Protein AF-A0A067BTS1-F1 (afdb_monomer_lite)

Foldseek 3Di:
DDDPPDPPPPPPPPPPLPPPVDDPVVSVVVVVVVVVVVVVVVVVVVVVVVVVVVVVVVVVVVVVCCCVPPDDVVVVVVVVVVVVVVVVVVVVVVVVVVLVVVLVVVVVVLVVCVVPDDPPDPVNVVVVVVNVVSVVVVVVVVPDDDDDPPDVVVVVVVVVVPD

Organism: Saprolegnia parasitica (strain CBS 223.65) (NCBI:txid695850)

Structure (mmCIF, N/CA/C/O backbone):
data_AF-A0A067BTS1-F1
#
_entry.id   AF-A0A067BTS1-F1
#
loop_
_atom_site.group_PDB
_atom_site.id
_atom_site.type_symbol
_atom_site.label_atom_id
_atom_site.label_alt_id
_atom_site.label_comp_id
_atom_site.label_asym_id
_atom_site.label_entity_id
_atom_site.label_seq_id
_atom_site.pdbx_PDB_ins_code
_atom_site.Cartn_x
_atom_site.Cartn_y
_atom_site.Cartn_z
_atom_site.occupancy
_atom_site.B_iso_or_equiv
_atom_site.auth_seq_id
_atom_site.auth_comp_id
_atom_site.auth_asym_id
_atom_site.auth_atom_id
_atom_site.pdbx_PDB_model_num
ATOM 1 N N . MET A 1 1 ? 3.591 23.805 -17.511 1.00 41.19 1 MET A N 1
ATOM 2 C CA . MET A 1 1 ? 4.467 24.420 -18.532 1.00 41.19 1 MET A CA 1
ATOM 3 C C . MET A 1 1 ? 4.617 23.425 -19.673 1.00 41.19 1 MET A C 1
ATOM 5 O O . MET A 1 1 ? 5.381 22.481 -19.559 1.00 41.19 1 MET A O 1
ATOM 9 N N . LEU A 1 2 ? 3.774 23.571 -20.696 1.00 41.50 2 LEU A N 1
ATOM 10 C CA . LEU A 1 2 ? 3.685 22.704 -21.872 1.00 41.50 2 LEU A CA 1
ATOM 11 C C . LEU A 1 2 ? 4.422 23.396 -23.021 1.00 41.50 2 LEU A C 1
ATOM 13 O O . LEU A 1 2 ? 3.875 24.325 -23.608 1.00 41.50 2 LEU A O 1
ATOM 17 N N . SER A 1 3 ? 5.632 22.951 -23.348 1.00 38.12 3 SER A N 1
ATOM 18 C CA . SER A 1 3 ? 6.285 23.327 -24.606 1.00 38.12 3 SER A CA 1
ATOM 19 C C . SER A 1 3 ? 6.076 22.200 -25.608 1.00 38.12 3 SER A C 1
ATOM 21 O O . SER A 1 3 ? 6.914 21.324 -25.790 1.00 38.12 3 SER A O 1
ATOM 23 N N . SER A 1 4 ? 4.886 22.205 -26.209 1.00 47.97 4 SER A N 1
ATOM 24 C CA . SER A 1 4 ? 4.591 21.471 -27.437 1.00 47.97 4 SER A CA 1
ATOM 25 C C . SER A 1 4 ? 5.155 22.287 -28.596 1.00 47.97 4 SER A C 1
ATOM 27 O O . SER A 1 4 ? 4.477 23.145 -29.165 1.00 47.97 4 SER A O 1
ATOM 29 N N . GLU A 1 5 ? 6.438 22.087 -28.890 1.00 45.47 5 GLU A N 1
ATOM 30 C CA . GLU A 1 5 ? 7.073 22.695 -30.053 1.00 45.47 5 GLU A CA 1
ATOM 31 C C . GLU A 1 5 ? 6.938 21.745 -31.242 1.00 45.47 5 GLU A C 1
ATOM 33 O O . GLU A 1 5 ? 7.530 20.670 -31.318 1.00 45.47 5 GLU A O 1
ATOM 38 N N . ARG A 1 6 ? 6.043 22.151 -32.144 1.00 44.69 6 ARG A N 1
ATOM 39 C CA . ARG A 1 6 ? 5.692 21.495 -33.398 1.00 44.69 6 ARG A CA 1
ATOM 40 C C . ARG A 1 6 ? 6.947 21.117 -34.184 1.00 44.69 6 ARG A C 1
ATOM 42 O O . ARG A 1 6 ? 7.632 21.987 -34.721 1.00 44.69 6 ARG A O 1
ATOM 49 N N . ALA A 1 7 ? 7.169 19.816 -34.352 1.00 43.28 7 ALA A N 1
ATOM 50 C CA . ALA A 1 7 ? 8.002 19.301 -35.427 1.00 43.28 7 ALA A CA 1
ATOM 51 C C . ALA A 1 7 ? 7.358 19.720 -36.756 1.00 43.28 7 ALA A C 1
ATOM 53 O O . ALA A 1 7 ? 6.359 19.156 -37.199 1.00 43.28 7 ALA A O 1
ATOM 54 N N . SER A 1 8 ? 7.889 20.793 -37.337 1.00 42.75 8 SER A N 1
ATOM 55 C CA . SER A 1 8 ? 7.472 21.293 -38.638 1.00 42.75 8 SER A CA 1
ATOM 56 C C . SER A 1 8 ? 7.794 20.235 -39.683 1.00 42.75 8 SER A C 1
ATOM 58 O O . SER A 1 8 ? 8.959 19.914 -39.931 1.00 42.75 8 SER A O 1
ATOM 60 N N . ASP A 1 9 ? 6.723 19.691 -40.251 1.00 48.62 9 ASP A N 1
ATOM 61 C CA . ASP A 1 9 ? 6.691 18.668 -41.282 1.00 48.62 9 ASP A CA 1
ATOM 62 C C . ASP A 1 9 ? 7.438 19.167 -42.528 1.00 48.62 9 ASP A C 1
ATOM 64 O O . ASP A 1 9 ? 6.908 19.827 -43.424 1.00 48.62 9 ASP A O 1
ATOM 68 N N . SER A 1 10 ? 8.747 18.927 -42.532 1.00 43.47 10 SER A N 1
ATOM 69 C CA . SER A 1 10 ? 9.629 19.270 -43.633 1.00 43.47 10 SER A CA 1
ATOM 70 C C . SER A 1 10 ? 9.478 18.185 -44.686 1.00 43.47 10 SER A C 1
ATOM 72 O O . SER A 1 10 ? 10.242 17.219 -44.717 1.00 43.47 10 SER A O 1
ATOM 74 N N . HIS A 1 11 ? 8.482 18.350 -45.558 1.00 43.75 11 HIS A N 1
ATOM 75 C CA . HIS A 1 11 ? 8.359 17.622 -46.820 1.00 43.75 11 HIS A CA 1
ATOM 76 C C . HIS A 1 11 ? 9.603 17.897 -47.680 1.00 43.75 11 HIS A C 1
ATOM 78 O O . HIS A 1 11 ? 9.652 18.772 -48.547 1.00 43.75 11 HIS A O 1
ATOM 84 N N . SER A 1 12 ? 10.665 17.153 -47.379 1.00 48.62 12 SER A N 1
ATOM 85 C CA . SER A 1 12 ? 11.937 17.195 -48.072 1.00 48.62 12 SER A CA 1
ATOM 86 C C . SER A 1 12 ? 11.698 16.684 -49.484 1.00 48.62 12 SER A C 1
ATOM 88 O O . SER A 1 12 ? 11.496 15.487 -49.704 1.00 48.62 12 SER A O 1
ATOM 90 N N . LYS A 1 13 ? 11.690 17.607 -50.452 1.00 52.50 13 LYS A N 1
ATOM 91 C CA . LYS A 1 13 ? 11.806 17.292 -51.877 1.00 52.50 13 LYS A CA 1
ATOM 92 C C . LYS A 1 13 ? 13.068 16.444 -52.038 1.00 52.50 13 LYS A C 1
ATOM 94 O O . LYS A 1 13 ? 14.167 16.990 -52.124 1.00 52.50 13 LYS A O 1
ATOM 99 N N . ARG A 1 14 ? 12.925 15.114 -52.034 1.00 53.16 14 ARG A N 1
ATOM 100 C CA . ARG A 1 14 ? 14.019 14.169 -52.278 1.00 53.16 14 ARG A CA 1
ATOM 101 C C . ARG A 1 14 ? 14.552 14.454 -53.680 1.00 53.16 14 ARG A C 1
ATOM 103 O O . ARG A 1 14 ? 13.996 13.977 -54.665 1.00 53.16 14 ARG A O 1
ATOM 110 N N . LYS A 1 15 ? 15.588 15.292 -53.775 1.00 58.44 15 LYS A N 1
ATOM 111 C CA . LYS A 1 15 ? 16.31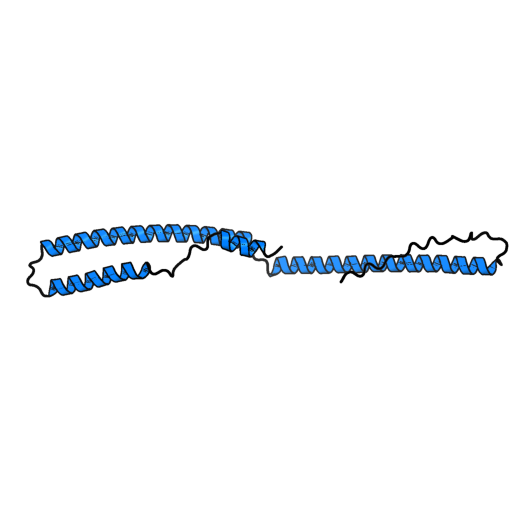6 15.543 -55.021 1.00 58.44 15 LYS A CA 1
ATOM 112 C C . LYS A 1 15 ? 16.793 14.188 -55.529 1.00 58.44 15 LYS A C 1
ATOM 114 O O . LYS A 1 15 ? 17.557 13.511 -54.847 1.00 58.44 15 LYS A O 1
ATOM 119 N N . SER A 1 16 ? 16.263 13.781 -56.680 1.00 62.56 16 SER A N 1
ATOM 120 C CA . SER A 1 16 ? 16.586 12.507 -57.313 1.00 62.56 16 SER A CA 1
ATOM 121 C C . SER A 1 16 ? 18.100 12.401 -57.471 1.00 62.56 16 SER A C 1
ATOM 123 O O . SER A 1 16 ? 18.722 13.236 -58.125 1.00 62.56 16 SER A O 1
ATOM 125 N N . TYR A 1 17 ? 18.696 11.374 -56.865 1.00 59.50 17 TYR A N 1
ATOM 126 C CA . TYR A 1 17 ? 20.137 11.112 -56.920 1.00 59.50 17 TYR A CA 1
ATOM 127 C C . TYR A 1 17 ? 20.653 10.863 -58.349 1.00 59.50 17 TYR A C 1
ATOM 129 O O . TYR A 1 17 ? 21.862 10.805 -58.549 1.00 59.50 17 TYR A O 1
ATOM 137 N N . ASN A 1 18 ? 19.750 10.747 -59.326 1.00 65.19 18 ASN A N 1
ATOM 138 C CA . ASN A 1 18 ? 20.042 10.503 -60.734 1.00 65.19 18 ASN A CA 1
ATOM 139 C C . ASN A 1 18 ? 20.008 11.767 -61.606 1.00 65.19 18 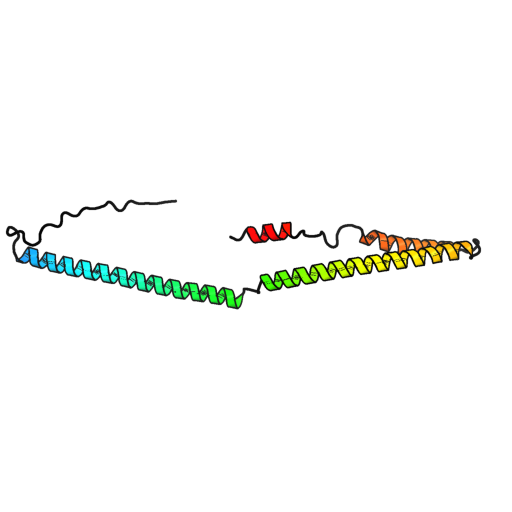ASN A C 1
ATOM 141 O O . ASN A 1 18 ? 19.932 11.638 -62.822 1.00 65.19 18 ASN A O 1
ATOM 145 N N . ASP A 1 19 ? 20.066 12.973 -61.032 1.00 75.12 19 ASP A N 1
ATOM 146 C CA . ASP A 1 19 ? 20.197 14.200 -61.826 1.00 75.12 19 ASP A CA 1
ATOM 147 C C . ASP A 1 19 ? 21.539 14.199 -62.599 1.00 75.12 19 ASP A C 1
ATOM 149 O O . ASP A 1 19 ? 22.609 14.241 -61.968 1.00 75.12 19 ASP A O 1
ATOM 153 N N . PRO A 1 20 ? 21.514 14.123 -63.947 1.00 74.38 20 PRO A N 1
ATOM 154 C CA . PRO A 1 20 ? 22.718 14.026 -64.765 1.00 74.38 20 PRO A CA 1
ATOM 155 C C . PRO A 1 20 ? 23.543 15.321 -64.774 1.00 74.38 20 PRO A C 1
ATOM 157 O O . PRO A 1 20 ? 24.717 15.264 -65.129 1.00 74.38 20 PRO A O 1
ATOM 160 N N . SER A 1 21 ? 22.981 16.456 -64.335 1.00 78.38 21 SER A N 1
ATOM 161 C CA . SER A 1 21 ? 23.681 17.749 -64.270 1.00 78.38 21 SER A CA 1
ATOM 162 C C . SER A 1 21 ? 24.718 17.844 -63.141 1.00 78.38 21 SER A C 1
ATOM 164 O O . SER A 1 21 ? 25.583 18.720 -63.158 1.00 78.38 21 SER A O 1
ATOM 166 N N . ILE A 1 22 ? 24.657 16.943 -62.155 1.00 80.19 22 ILE A N 1
ATOM 167 C CA . ILE A 1 22 ? 25.554 16.947 -60.995 1.00 80.19 22 ILE A CA 1
ATOM 168 C C . ILE A 1 22 ? 26.819 16.128 -61.313 1.00 80.19 22 ILE A C 1
ATOM 170 O O . ILE A 1 22 ? 26.694 14.968 -61.719 1.00 80.19 22 ILE A O 1
ATOM 174 N N . PRO A 1 23 ? 28.037 16.657 -61.068 1.00 86.75 23 PRO A N 1
ATOM 175 C CA . PRO A 1 23 ? 29.275 15.895 -61.219 1.00 86.75 23 PRO A CA 1
ATOM 176 C C . PRO A 1 23 ? 29.262 14.600 -60.403 1.00 86.75 23 PRO A C 1
ATOM 178 O O . PRO A 1 23 ? 28.770 14.554 -59.267 1.00 86.75 23 PRO A O 1
ATOM 181 N N . ARG A 1 24 ? 29.816 13.532 -60.982 1.00 82.62 24 ARG A N 1
ATOM 182 C CA . ARG A 1 24 ? 29.783 12.187 -60.398 1.00 82.62 24 ARG A CA 1
ATOM 183 C C . ARG A 1 24 ? 30.406 12.154 -59.000 1.00 82.62 24 ARG A C 1
ATOM 185 O O . ARG A 1 24 ? 29.805 11.562 -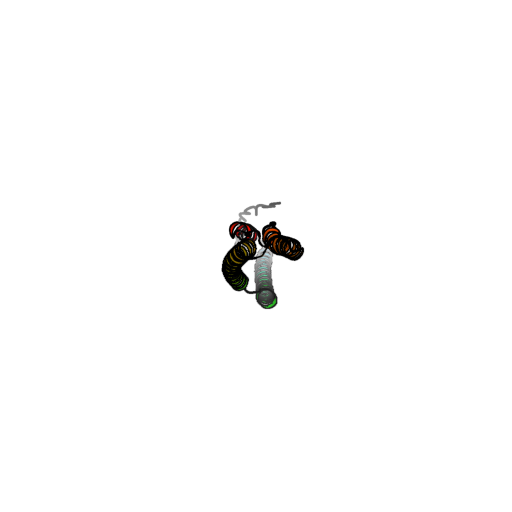58.104 1.00 82.62 24 ARG A O 1
ATOM 192 N N . GLU A 1 25 ? 31.523 12.849 -58.784 1.00 86.50 25 GLU A N 1
ATOM 193 C CA . GLU A 1 25 ? 32.211 12.856 -57.487 1.00 86.50 25 GLU A CA 1
ATOM 194 C C . GLU A 1 25 ? 31.350 13.493 -56.383 1.00 86.50 25 GLU A C 1
ATOM 196 O O . GLU A 1 25 ? 31.373 13.063 -55.229 1.00 86.50 25 GLU A O 1
ATOM 201 N N . VAL A 1 26 ? 30.545 14.505 -56.724 1.00 86.75 26 VAL A N 1
ATOM 202 C CA . VAL A 1 26 ? 29.656 15.189 -55.771 1.00 86.75 26 VAL A CA 1
ATOM 203 C C . VAL A 1 26 ? 28.498 14.279 -55.355 1.00 86.75 26 VAL A C 1
ATOM 205 O O . VAL A 1 26 ? 28.118 14.267 -54.180 1.00 86.75 26 VAL A O 1
ATOM 208 N N . ARG A 1 27 ? 27.952 13.486 -56.286 1.00 84.44 27 ARG A N 1
ATOM 209 C CA . ARG A 1 27 ? 26.909 12.493 -55.978 1.00 84.44 27 ARG A CA 1
ATOM 210 C C . ARG A 1 27 ? 27.435 11.394 -55.061 1.00 84.44 27 ARG A C 1
ATOM 212 O O . ARG A 1 27 ? 26.768 11.052 -54.089 1.00 84.44 27 ARG A O 1
ATOM 219 N N . GLU A 1 28 ? 28.631 10.883 -55.336 1.00 87.56 28 GLU A N 1
ATOM 220 C CA . GLU A 1 28 ? 29.260 9.831 -54.531 1.00 87.56 28 GLU A CA 1
ATOM 221 C C . GLU A 1 28 ? 29.537 10.307 -53.101 1.00 87.56 28 GLU A C 1
ATOM 223 O O . GLU A 1 28 ? 29.152 9.632 -52.146 1.00 87.56 28 GLU A O 1
ATOM 228 N N . ARG A 1 29 ? 30.083 11.520 -52.930 1.00 89.56 29 ARG A N 1
ATOM 229 C CA . ARG A 1 29 ? 30.287 12.122 -51.600 1.00 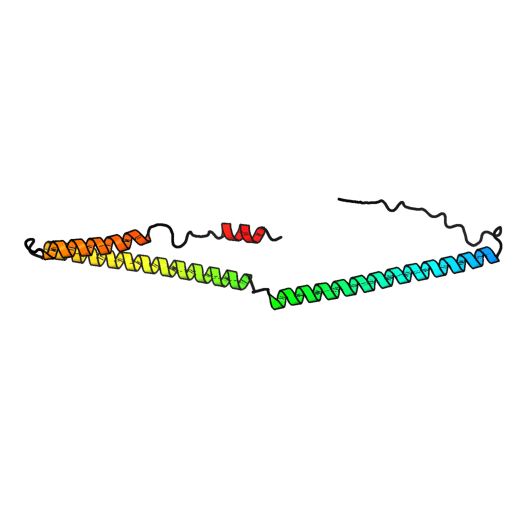89.56 29 ARG A CA 1
ATOM 230 C C . ARG A 1 29 ? 28.981 12.274 -50.820 1.00 89.56 29 ARG A C 1
ATOM 232 O O . ARG A 1 29 ? 28.937 11.938 -49.639 1.00 89.56 29 ARG A O 1
ATOM 239 N N . ARG A 1 30 ? 27.906 12.732 -51.473 1.00 87.62 30 ARG A N 1
ATOM 240 C CA . ARG A 1 30 ? 26.578 12.850 -50.843 1.00 87.62 30 ARG A CA 1
ATOM 241 C C . ARG A 1 30 ? 26.012 11.496 -50.434 1.00 87.62 30 ARG A C 1
ATOM 243 O O . ARG A 1 30 ? 25.505 11.372 -49.330 1.00 87.62 30 ARG A O 1
ATOM 250 N N . GLN A 1 31 ? 26.131 10.472 -51.278 1.00 88.38 31 GLN A N 1
ATOM 251 C CA . GLN A 1 31 ? 25.662 9.128 -50.934 1.00 88.38 31 GLN A CA 1
ATOM 252 C C . GLN A 1 31 ? 26.417 8.543 -49.739 1.00 88.38 31 GLN A C 1
ATOM 254 O O . GLN A 1 31 ? 25.800 7.898 -48.893 1.00 88.38 31 GLN A O 1
ATOM 259 N N . VAL A 1 32 ? 27.733 8.761 -49.658 1.00 93.31 32 VAL A N 1
ATOM 260 C CA . VAL A 1 32 ? 28.535 8.342 -48.500 1.00 93.31 32 VAL A CA 1
ATOM 261 C C . VAL A 1 32 ? 28.078 9.079 -47.244 1.00 93.31 32 VAL A C 1
ATOM 263 O O . VAL A 1 32 ? 27.802 8.428 -46.240 1.00 93.31 32 VAL A O 1
ATOM 266 N N . TYR A 1 33 ? 27.906 10.401 -47.320 1.00 93.19 33 TYR A N 1
ATOM 267 C CA . TYR A 1 33 ? 27.400 11.199 -46.203 1.00 93.19 33 TYR A CA 1
ATOM 268 C C . TYR A 1 33 ? 26.005 10.748 -45.751 1.00 93.19 33 TYR A C 1
ATOM 270 O O . TYR A 1 33 ? 25.794 10.530 -44.567 1.00 93.19 33 TYR A O 1
ATOM 278 N N . ASP A 1 34 ? 25.070 10.523 -46.676 1.00 92.75 34 ASP A N 1
ATOM 279 C CA . ASP A 1 34 ? 23.708 10.085 -46.351 1.00 92.75 34 ASP A CA 1
ATOM 280 C C . ASP A 1 34 ? 23.682 8.681 -45.734 1.00 92.75 34 ASP A C 1
ATOM 282 O O . ASP A 1 34 ? 22.865 8.392 -44.855 1.00 92.75 34 ASP A O 1
ATOM 286 N N . ARG A 1 35 ? 24.559 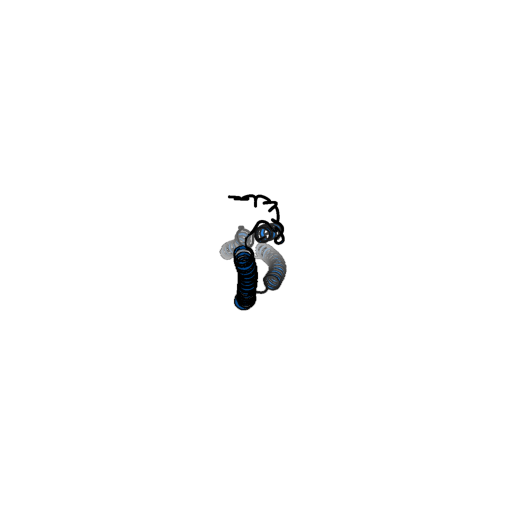7.781 -46.199 1.00 95.00 35 ARG A N 1
ATOM 287 C CA . ARG A 1 35 ? 24.730 6.449 -45.602 1.00 95.00 35 ARG A CA 1
ATOM 288 C C . ARG A 1 35 ? 25.251 6.568 -44.178 1.00 95.00 35 ARG A C 1
ATOM 290 O O . ARG A 1 35 ? 24.714 5.901 -43.297 1.00 95.00 35 ARG A O 1
ATOM 297 N N . GLU A 1 36 ? 26.248 7.416 -43.962 1.00 96.38 36 GLU A N 1
ATOM 298 C CA . GLU A 1 36 ? 26.836 7.620 -42.643 1.00 96.38 36 GLU A CA 1
ATOM 299 C C . GLU A 1 36 ? 25.855 8.312 -41.694 1.00 96.38 36 GLU A C 1
ATOM 301 O O . GLU A 1 36 ? 25.624 7.821 -40.597 1.00 96.38 36 GLU A O 1
ATOM 306 N N . ALA A 1 37 ? 25.142 9.342 -42.150 1.00 95.62 37 ALA A N 1
ATOM 307 C CA . ALA A 1 37 ? 24.095 10.009 -41.382 1.00 95.62 37 ALA A CA 1
ATOM 308 C C . ALA A 1 37 ? 22.994 9.031 -40.940 1.00 95.62 37 ALA A C 1
ATOM 310 O O . ALA A 1 37 ? 22.571 9.048 -39.785 1.00 95.62 37 ALA A O 1
ATOM 311 N N . LYS A 1 38 ? 22.560 8.120 -41.825 1.00 96.00 38 LYS A N 1
ATOM 312 C CA . LYS A 1 38 ? 21.590 7.067 -41.475 1.00 96.00 38 LYS A CA 1
ATOM 313 C C . LYS A 1 38 ? 22.153 6.049 -40.486 1.00 96.00 38 LYS A C 1
ATOM 315 O O . LYS A 1 38 ? 21.408 5.575 -39.631 1.00 96.00 38 LYS A O 1
ATOM 320 N N . ARG A 1 39 ? 23.438 5.696 -40.598 1.00 97.12 39 ARG A N 1
ATOM 321 C CA . ARG A 1 39 ? 24.113 4.821 -39.628 1.00 97.12 39 ARG A CA 1
ATOM 322 C C . ARG A 1 39 ? 24.187 5.486 -38.263 1.00 97.12 39 ARG A C 1
ATOM 324 O O . ARG A 1 39 ? 23.764 4.864 -37.297 1.00 97.12 39 ARG A O 1
ATOM 331 N N . CYS A 1 40 ? 24.625 6.742 -38.197 1.00 96.81 40 CYS A N 1
ATOM 332 C CA . CYS A 1 40 ? 24.654 7.518 -36.962 1.00 96.81 40 CYS A CA 1
ATOM 333 C C . CYS A 1 40 ? 23.260 7.614 -36.337 1.00 96.81 40 CYS A C 1
ATOM 335 O O . CYS A 1 40 ? 23.115 7.282 -35.169 1.00 96.81 40 CYS A O 1
ATOM 337 N N . ALA A 1 41 ? 22.226 7.958 -37.113 1.00 96.12 41 ALA A N 1
ATOM 338 C CA . ALA A 1 41 ? 20.852 8.047 -36.612 1.00 96.12 41 ALA A CA 1
ATOM 339 C C . ALA A 1 41 ? 20.311 6.702 -36.091 1.00 96.12 41 ALA A C 1
ATOM 341 O O . ALA A 1 41 ? 19.612 6.645 -35.080 1.00 96.12 41 ALA A O 1
ATOM 342 N N . ARG A 1 42 ? 20.643 5.591 -36.763 1.00 97.12 42 ARG A N 1
ATOM 343 C CA . ARG A 1 42 ? 20.306 4.250 -36.268 1.00 97.12 42 ARG A CA 1
ATOM 344 C C . ARG A 1 42 ? 21.059 3.940 -34.976 1.00 97.12 42 ARG A C 1
ATOM 346 O O . ARG A 1 42 ? 20.463 3.379 -34.064 1.00 97.12 42 ARG A O 1
ATOM 353 N N . GLN A 1 43 ? 22.339 4.292 -34.900 1.00 97.75 43 GLN A N 1
ATOM 354 C CA . GLN A 1 43 ? 23.152 4.046 -33.717 1.00 97.75 43 GLN A CA 1
ATOM 355 C C . GLN A 1 43 ? 22.627 4.828 -32.513 1.00 97.75 43 GLN A C 1
ATOM 357 O O . GLN A 1 43 ? 22.464 4.236 -31.454 1.00 97.75 43 GLN A O 1
ATOM 362 N N . THR A 1 44 ? 22.291 6.111 -32.680 1.00 97.00 44 THR A N 1
ATOM 363 C CA . THR A 1 44 ? 21.726 6.935 -31.601 1.00 97.00 44 THR A CA 1
ATOM 364 C C . THR A 1 44 ? 20.408 6.365 -31.088 1.00 97.00 44 THR A C 1
ATOM 366 O O . THR A 1 44 ? 20.205 6.274 -29.882 1.00 97.00 44 THR A O 1
ATOM 369 N N . TYR A 1 45 ? 19.541 5.906 -31.994 1.00 97.12 45 TYR A N 1
ATOM 370 C CA . TYR A 1 45 ? 18.276 5.277 -31.619 1.00 97.12 45 TYR A CA 1
ATOM 371 C C . TYR A 1 45 ? 18.479 3.986 -30.812 1.00 97.12 45 TYR A C 1
ATOM 373 O O . TYR A 1 45 ? 17.820 3.777 -29.797 1.00 97.12 45 TYR A O 1
ATOM 381 N N . LEU A 1 46 ? 19.422 3.131 -31.222 1.00 97.81 46 LEU A N 1
ATOM 382 C CA . LEU A 1 46 ? 19.744 1.911 -30.477 1.00 97.81 46 LEU A CA 1
ATOM 383 C C . LEU A 1 46 ? 20.322 2.228 -29.094 1.00 97.81 46 LEU A C 1
ATOM 385 O O . LEU A 1 46 ? 19.896 1.632 -28.111 1.00 97.81 46 LEU A O 1
ATOM 389 N N . THR A 1 47 ? 21.222 3.212 -28.995 1.00 97.69 47 THR A N 1
ATOM 390 C CA . THR A 1 47 ? 21.770 3.627 -27.696 1.00 97.69 47 THR A CA 1
ATOM 391 C C . THR A 1 47 ? 20.707 4.207 -26.768 1.00 97.69 47 THR A C 1
ATOM 393 O O . THR A 1 47 ? 20.784 4.014 -25.559 1.00 97.69 47 THR A O 1
ATOM 396 N N . GLU A 1 48 ? 19.704 4.897 -27.316 1.00 97.88 48 GLU A N 1
ATOM 397 C CA . GLU A 1 48 ? 18.582 5.423 -26.540 1.00 97.88 48 GLU A CA 1
ATOM 398 C C . GLU A 1 48 ? 17.683 4.293 -26.029 1.00 97.88 48 GLU A C 1
ATOM 400 O O . GLU A 1 48 ? 17.326 4.289 -24.853 1.00 97.88 48 GLU A O 1
ATOM 405 N N . ILE A 1 49 ? 17.385 3.291 -26.863 1.00 98.00 49 ILE A N 1
ATOM 406 C CA . ILE A 1 49 ? 16.666 2.082 -26.433 1.00 98.00 49 ILE A CA 1
ATOM 407 C C . ILE A 1 49 ? 17.412 1.383 -25.298 1.00 98.00 49 ILE A C 1
ATOM 409 O O . ILE A 1 49 ? 16.802 1.033 -24.287 1.00 98.00 49 ILE A O 1
ATOM 413 N N . ASP A 1 50 ? 18.720 1.185 -25.447 1.00 97.94 50 ASP A N 1
ATOM 414 C CA . ASP A 1 50 ? 19.530 0.525 -24.427 1.00 97.94 50 ASP A CA 1
ATOM 415 C C . ASP A 1 50 ? 19.529 1.335 -23.125 1.00 97.94 50 ASP A C 1
ATOM 417 O O . ASP A 1 50 ? 19.296 0.780 -22.048 1.00 97.94 50 ASP A O 1
ATOM 421 N N . ALA A 1 51 ? 19.683 2.660 -23.212 1.00 97.69 51 ALA A N 1
ATOM 422 C CA . ALA A 1 51 ? 19.576 3.548 -22.060 1.00 97.69 51 ALA A CA 1
ATOM 423 C C . ALA A 1 51 ? 18.201 3.422 -21.381 1.00 97.69 51 ALA A C 1
ATOM 425 O O . ALA A 1 51 ? 18.133 3.185 -20.175 1.00 97.69 51 ALA A O 1
ATOM 426 N N . LEU A 1 52 ? 17.101 3.477 -22.131 1.00 97.62 52 LEU A N 1
ATOM 427 C CA . LEU A 1 52 ? 15.755 3.328 -21.575 1.00 97.62 52 LEU A CA 1
ATOM 428 C C . LEU A 1 52 ? 15.562 1.960 -20.909 1.00 97.62 52 LEU A C 1
ATOM 430 O O . LEU A 1 52 ? 15.106 1.897 -19.768 1.00 97.62 52 LEU A O 1
ATOM 434 N N . ASN A 1 53 ? 15.991 0.874 -21.548 1.00 97.88 53 ASN A N 1
ATOM 435 C CA . ASN A 1 53 ? 15.917 -0.468 -20.971 1.00 97.88 53 ASN A CA 1
ATOM 436 C C . ASN A 1 53 ? 16.697 -0.570 -19.654 1.00 97.88 53 ASN A C 1
ATOM 438 O O . ASN A 1 53 ? 16.174 -1.104 -18.674 1.00 97.88 53 ASN A O 1
ATOM 442 N N . THR A 1 54 ? 17.908 -0.008 -19.586 1.00 97.56 54 THR A N 1
ATOM 443 C CA . THR A 1 54 ? 18.679 0.014 -18.329 1.00 97.56 54 THR A CA 1
ATOM 444 C C . THR A 1 54 ? 17.959 0.796 -17.230 1.00 97.56 54 THR A C 1
ATOM 446 O O . THR A 1 54 ? 17.927 0.347 -16.082 1.00 97.56 54 THR A O 1
ATOM 449 N N . THR A 1 55 ? 17.306 1.915 -17.567 1.00 97.69 55 THR A N 1
ATOM 450 C CA . THR A 1 55 ? 16.522 2.687 -16.590 1.00 97.69 55 THR A CA 1
ATOM 451 C C . THR A 1 55 ? 15.280 1.936 -16.116 1.00 97.69 55 THR A C 1
ATOM 453 O O . THR A 1 55 ? 15.021 1.916 -14.914 1.00 97.69 55 THR A O 1
ATOM 456 N N . ILE A 1 56 ? 14.557 1.256 -17.012 1.00 97.56 56 ILE A N 1
ATOM 457 C CA . ILE A 1 56 ? 13.388 0.433 -16.670 1.00 97.56 56 ILE A CA 1
ATOM 458 C C . ILE A 1 56 ? 13.799 -0.673 -15.705 1.00 97.56 56 ILE A C 1
ATOM 460 O O . ILE A 1 56 ? 13.172 -0.838 -14.658 1.00 97.56 56 ILE A O 1
ATOM 464 N N . VAL A 1 57 ? 14.875 -1.400 -16.015 1.00 97.38 57 VAL A N 1
ATOM 465 C CA . VAL A 1 57 ? 15.390 -2.463 -15.143 1.00 97.38 57 VAL A CA 1
ATOM 466 C C . VAL A 1 57 ? 15.778 -1.894 -13.777 1.00 97.38 57 VAL A C 1
ATOM 468 O O . VAL A 1 57 ? 15.357 -2.433 -12.753 1.00 97.38 57 VAL A O 1
ATOM 471 N N . GLY A 1 58 ? 16.502 -0.772 -13.739 1.00 96.50 58 GLY A N 1
ATOM 472 C CA . GLY A 1 58 ? 16.915 -0.135 -12.486 1.00 96.50 58 GLY A CA 1
ATOM 473 C C . GLY A 1 58 ? 15.740 0.357 -11.633 1.00 96.50 58 GLY A C 1
ATOM 474 O O . GLY A 1 58 ? 15.730 0.161 -10.418 1.00 96.50 58 GLY A O 1
ATOM 475 N N . LEU A 1 59 ? 14.723 0.965 -12.245 1.00 95.38 59 LEU A N 1
ATOM 476 C CA . LEU A 1 59 ? 13.513 1.408 -11.544 1.00 95.38 59 LEU A CA 1
ATOM 477 C C . LEU A 1 59 ? 12.673 0.226 -11.058 1.00 95.38 59 LEU A C 1
ATOM 479 O O . LEU A 1 59 ? 12.181 0.253 -9.934 1.00 95.38 59 LEU A O 1
ATOM 483 N N . THR A 1 60 ? 12.570 -0.833 -11.858 1.00 93.00 60 THR A N 1
ATOM 484 C CA . THR A 1 60 ? 11.861 -2.064 -11.487 1.00 93.00 60 THR A CA 1
ATOM 485 C C . THR A 1 60 ? 12.521 -2.717 -10.275 1.00 93.00 60 THR A C 1
ATOM 487 O O . THR A 1 60 ? 11.842 -3.060 -9.311 1.00 93.00 60 THR A O 1
ATOM 490 N N . GLN A 1 61 ? 13.853 -2.807 -10.261 1.00 91.94 61 GLN A N 1
ATOM 491 C CA . GLN A 1 61 ? 14.604 -3.309 -9.107 1.00 91.94 61 GLN A CA 1
ATOM 492 C C . GLN A 1 61 ? 14.399 -2.442 -7.862 1.00 91.94 61 GLN A C 1
ATOM 494 O O . GLN A 1 61 ? 14.159 -2.985 -6.787 1.00 91.94 61 GLN A O 1
ATOM 499 N N . LYS A 1 62 ? 14.430 -1.107 -7.990 1.00 88.94 62 LYS A N 1
ATOM 500 C CA . LYS A 1 62 ? 14.145 -0.189 -6.871 1.00 88.94 62 LYS A CA 1
ATOM 501 C C . LYS A 1 62 ? 12.729 -0.367 -6.334 1.00 88.94 62 LYS A C 1
ATOM 503 O O . LYS A 1 62 ? 12.542 -0.408 -5.125 1.00 88.94 62 LYS A O 1
ATOM 508 N N . LEU A 1 63 ? 11.746 -0.511 -7.217 1.00 86.62 63 LEU A N 1
ATOM 509 C CA . LEU A 1 63 ? 10.358 -0.756 -6.843 1.00 86.62 63 LEU A CA 1
ATOM 510 C C . LEU A 1 63 ? 10.223 -2.090 -6.102 1.00 86.62 63 LEU A C 1
ATOM 512 O O . LEU A 1 63 ? 9.595 -2.135 -5.048 1.00 86.62 63 LEU A O 1
ATOM 516 N N . HIS A 1 64 ? 10.846 -3.159 -6.600 1.00 84.00 64 HIS A N 1
ATOM 517 C CA . HIS A 1 64 ? 10.867 -4.447 -5.906 1.00 84.00 64 HIS A CA 1
ATOM 518 C C . HIS A 1 64 ? 11.587 -4.376 -4.559 1.00 84.00 64 HIS A C 1
ATOM 520 O O . HIS A 1 64 ? 11.098 -4.953 -3.594 1.00 84.00 64 HIS A O 1
ATOM 526 N N . ALA A 1 65 ? 12.699 -3.646 -4.465 1.00 82.88 65 ALA A N 1
ATOM 527 C CA . ALA A 1 65 ? 13.410 -3.437 -3.209 1.00 82.88 65 ALA A CA 1
ATOM 528 C C . ALA A 1 65 ? 12.552 -2.662 -2.196 1.00 82.88 65 ALA A C 1
ATOM 530 O O . ALA A 1 65 ? 12.483 -3.055 -1.037 1.00 82.88 65 ALA A O 1
ATOM 531 N N . LEU A 1 66 ? 11.837 -1.619 -2.627 1.00 80.56 66 LEU A N 1
ATOM 532 C CA . LEU A 1 66 ? 10.903 -0.872 -1.777 1.00 80.56 66 LEU A CA 1
ATOM 533 C C . LEU A 1 66 ? 9.709 -1.737 -1.348 1.00 80.56 66 LEU A C 1
ATOM 535 O O . LEU A 1 66 ? 9.354 -1.763 -0.171 1.00 80.56 66 LEU A O 1
ATOM 539 N N . ARG A 1 67 ? 9.131 -2.519 -2.268 1.00 75.06 67 ARG A N 1
ATOM 540 C CA . ARG A 1 67 ? 8.070 -3.484 -1.936 1.00 75.06 67 ARG A CA 1
ATOM 541 C C . ARG A 1 67 ? 8.553 -4.577 -0.979 1.00 75.06 67 ARG A C 1
ATOM 543 O O . ARG A 1 67 ? 7.795 -4.978 -0.112 1.00 75.06 67 ARG A O 1
ATOM 550 N N . GLY A 1 68 ? 9.790 -5.051 -1.116 1.00 66.25 68 GLY A N 1
ATOM 551 C CA . GLY A 1 68 ? 10.347 -6.103 -0.263 1.00 66.25 68 GLY A CA 1
ATOM 552 C C . GLY A 1 68 ? 10.867 -5.614 1.091 1.00 66.25 68 GLY A C 1
ATOM 553 O O . GLY A 1 68 ? 10.884 -6.389 2.040 1.00 66.25 68 GLY A O 1
ATOM 554 N N . SER A 1 69 ? 11.295 -4.351 1.195 1.00 64.31 69 SER A N 1
ATOM 555 C CA . SER A 1 69 ? 11.983 -3.833 2.385 1.00 64.31 69 SER A CA 1
ATOM 556 C C . SER A 1 69 ? 11.113 -2.964 3.296 1.00 64.31 69 SER A C 1
ATOM 558 O O . SER A 1 69 ? 11.488 -2.776 4.450 1.00 64.31 69 SER A O 1
ATOM 560 N N . SER A 1 70 ? 9.993 -2.409 2.815 1.00 57.81 70 SER A N 1
ATOM 561 C CA . SER A 1 70 ? 9.172 -1.484 3.617 1.00 57.81 70 SER A CA 1
ATOM 562 C C . SER A 1 70 ? 7.659 -1.630 3.458 1.00 57.81 70 SER A C 1
ATOM 564 O O . SER A 1 70 ? 6.920 -0.937 4.155 1.00 57.81 70 SER A O 1
ATOM 566 N N . ALA A 1 71 ? 7.161 -2.487 2.563 1.00 66.12 71 ALA A N 1
ATOM 567 C CA . ALA A 1 71 ? 5.723 -2.692 2.443 1.00 66.12 71 ALA A CA 1
ATOM 568 C C . ALA A 1 71 ? 5.280 -3.765 3.442 1.00 66.12 71 ALA A C 1
ATOM 570 O O . ALA A 1 71 ? 5.256 -4.955 3.130 1.00 66.12 71 ALA A O 1
ATOM 571 N N . LEU A 1 72 ? 4.910 -3.337 4.652 1.00 67.00 72 LEU A N 1
ATOM 572 C CA . LEU A 1 72 ? 3.976 -4.131 5.446 1.00 67.00 72 LEU A CA 1
ATOM 573 C C . LEU A 1 72 ? 2.754 -4.427 4.560 1.00 67.00 72 LEU A C 1
ATOM 575 O O . LEU A 1 72 ? 2.340 -3.544 3.797 1.00 67.00 72 LEU A O 1
ATOM 579 N N . PRO A 1 73 ? 2.180 -5.638 4.618 1.00 79.56 73 PRO A N 1
ATOM 580 C CA . PRO A 1 73 ? 0.960 -5.954 3.894 1.00 79.56 73 PRO A CA 1
ATOM 581 C C . PRO A 1 73 ? -0.186 -5.148 4.513 1.00 79.56 73 PRO A C 1
ATOM 583 O O . PRO A 1 73 ? -0.921 -5.638 5.358 1.00 79.56 73 PRO A O 1
ATOM 586 N N . TRP A 1 74 ? -0.327 -3.878 4.121 1.00 81.06 74 TRP A N 1
ATOM 587 C CA . TRP A 1 74 ? -1.264 -2.925 4.725 1.00 81.06 74 TRP A CA 1
ATOM 588 C C . TRP A 1 74 ? -2.705 -3.419 4.706 1.00 81.06 74 TRP A C 1
ATOM 590 O O . TRP A 1 74 ? -3.467 -3.097 5.608 1.00 81.06 74 TRP A O 1
ATOM 600 N N . LYS A 1 75 ? -3.047 -4.264 3.730 1.00 80.25 75 LYS A N 1
ATOM 601 C CA . LYS A 1 75 ? -4.314 -4.989 3.708 1.00 80.25 75 LYS A CA 1
ATOM 602 C C . LYS A 1 75 ? -4.467 -5.917 4.920 1.00 80.25 75 LYS A C 1
ATOM 604 O O . LYS A 1 75 ? -5.454 -5.815 5.631 1.00 80.25 75 LYS A O 1
ATOM 609 N N . GLU A 1 76 ? -3.483 -6.773 5.184 1.00 83.31 76 GLU A N 1
ATOM 610 C CA . GLU A 1 76 ? -3.488 -7.682 6.338 1.00 83.31 76 GLU A CA 1
ATOM 611 C C . GLU A 1 76 ? -3.412 -6.907 7.660 1.00 83.31 76 GLU A C 1
ATOM 613 O O . GLU A 1 76 ? -4.086 -7.262 8.622 1.00 83.31 76 GLU A O 1
ATOM 618 N N . VAL A 1 77 ? -2.642 -5.813 7.705 1.00 86.19 77 VAL A N 1
ATOM 619 C CA . VAL A 1 77 ? -2.580 -4.925 8.877 1.00 86.19 77 VAL A CA 1
ATOM 620 C C . VAL A 1 77 ? -3.947 -4.294 9.147 1.00 86.19 77 VAL A C 1
ATOM 622 O O . VAL A 1 77 ? -4.411 -4.317 10.284 1.00 86.19 77 VAL A O 1
ATOM 625 N N . ALA A 1 78 ? -4.619 -3.774 8.118 1.00 87.75 78 ALA A N 1
ATOM 626 C CA . ALA A 1 78 ? -5.951 -3.193 8.244 1.00 87.75 78 ALA A CA 1
ATOM 627 C C . ALA A 1 78 ? -6.994 -4.240 8.664 1.00 87.75 78 ALA A C 1
ATOM 629 O O . ALA A 1 78 ? -7.803 -3.970 9.550 1.00 87.75 78 ALA A O 1
ATOM 630 N N . GLU A 1 79 ? -6.947 -5.447 8.093 1.00 88.38 79 GLU A N 1
ATOM 631 C CA . GLU A 1 79 ? -7.815 -6.566 8.483 1.00 88.38 79 GLU A CA 1
ATOM 632 C C . GLU A 1 79 ? -7.585 -6.977 9.946 1.00 88.38 79 GLU A C 1
ATOM 634 O O . GLU A 1 79 ? -8.545 -7.127 10.705 1.00 88.38 79 GLU A O 1
ATOM 639 N N . ALA A 1 80 ? -6.325 -7.085 10.378 1.00 90.94 80 ALA A N 1
ATOM 640 C CA . ALA A 1 80 ? -5.977 -7.393 11.763 1.00 90.94 80 ALA A CA 1
ATOM 641 C C . ALA A 1 80 ? -6.440 -6.293 12.730 1.00 90.94 80 ALA A C 1
ATOM 643 O O . ALA A 1 80 ? -6.982 -6.593 13.796 1.00 90.94 80 ALA A O 1
ATOM 644 N N . MET A 1 81 ? -6.279 -5.019 12.357 1.00 90.81 81 MET A N 1
ATOM 645 C CA . MET A 1 81 ? -6.777 -3.889 13.143 1.00 90.81 81 MET A CA 1
ATOM 646 C C . MET A 1 81 ? -8.304 -3.895 13.235 1.00 90.81 81 MET A C 1
ATOM 648 O O . MET A 1 81 ? -8.835 -3.727 14.329 1.00 90.81 81 MET A O 1
ATOM 652 N N . ALA A 1 82 ? -9.014 -4.143 12.133 1.00 86.81 82 ALA A N 1
ATOM 653 C CA . ALA A 1 82 ? -10.473 -4.228 12.123 1.00 86.81 82 ALA A CA 1
ATOM 654 C C . ALA A 1 82 ? -10.984 -5.377 13.008 1.00 86.81 82 ALA A C 1
ATOM 656 O O . ALA A 1 82 ? -11.888 -5.177 13.824 1.00 86.81 82 ALA A O 1
ATOM 657 N N . ALA A 1 83 ? -10.365 -6.558 12.913 1.00 89.50 83 ALA A N 1
ATOM 658 C CA . ALA A 1 83 ? -10.686 -7.698 13.768 1.00 89.50 83 ALA A CA 1
ATOM 659 C C . ALA A 1 83 ? -10.430 -7.387 15.253 1.00 89.50 83 ALA A C 1
ATOM 661 O O . ALA A 1 83 ? -11.261 -7.701 16.111 1.00 89.50 83 ALA A O 1
ATOM 662 N N . ASN A 1 84 ? -9.313 -6.724 15.563 1.00 91.25 84 ASN A N 1
ATOM 663 C CA . ASN A 1 84 ? -8.983 -6.334 16.930 1.00 91.25 84 ASN A CA 1
ATOM 664 C C . ASN A 1 84 ? -9.945 -5.270 17.481 1.00 91.25 84 ASN A C 1
ATOM 666 O O . ASN A 1 84 ? -10.361 -5.360 18.636 1.00 91.25 84 ASN A O 1
ATOM 670 N N . SER A 1 85 ? -10.351 -4.299 16.661 1.00 88.56 85 SER A N 1
ATOM 671 C CA . SER A 1 85 ? -11.357 -3.296 17.024 1.00 88.56 85 SER A CA 1
ATOM 672 C C . SER A 1 85 ? -12.713 -3.938 17.312 1.00 88.56 85 SER A C 1
ATOM 674 O O . SER A 1 85 ? -13.313 -3.645 18.343 1.00 88.56 85 SER A O 1
ATOM 676 N N . ALA A 1 86 ? -13.169 -4.871 16.472 1.00 87.00 86 ALA A N 1
ATOM 677 C CA . ALA A 1 86 ? -14.416 -5.604 16.702 1.00 87.00 86 ALA A CA 1
ATOM 678 C C . ALA A 1 86 ? -14.364 -6.445 17.994 1.00 87.00 86 ALA A C 1
ATOM 680 O O . ALA A 1 86 ? -15.302 -6.424 18.795 1.00 87.00 86 ALA A O 1
ATOM 681 N N . SER A 1 87 ? -13.244 -7.134 18.239 1.00 90.56 87 SER A N 1
ATOM 682 C CA . SER A 1 87 ? -13.004 -7.877 19.485 1.00 90.56 87 SER A CA 1
ATOM 683 C C . SER A 1 87 ? -13.004 -6.952 20.711 1.00 90.56 87 SER A C 1
ATOM 685 O O . SER A 1 87 ? -13.651 -7.231 21.725 1.00 90.56 87 SER A O 1
ATOM 687 N N . SER A 1 88 ? -12.351 -5.795 20.604 1.00 86.69 88 SER A N 1
ATOM 688 C CA . SER A 1 88 ? -12.297 -4.788 21.669 1.00 86.69 88 SER A CA 1
ATOM 689 C C . SER A 1 88 ? -13.679 -4.193 21.959 1.00 86.69 88 SER A C 1
ATOM 691 O O . SER A 1 88 ? -14.056 -4.045 23.117 1.00 86.69 88 SER A O 1
ATOM 693 N N . ALA A 1 89 ? -14.482 -3.925 20.928 1.00 84.94 89 ALA A N 1
ATOM 694 C CA . ALA A 1 89 ? -15.851 -3.442 21.087 1.00 84.94 89 ALA A CA 1
ATOM 695 C C . ALA A 1 89 ? -16.743 -4.480 21.789 1.00 84.94 89 ALA A C 1
ATOM 697 O O . ALA A 1 89 ? -17.459 -4.151 22.737 1.00 84.94 89 ALA A O 1
ATOM 698 N N . SER A 1 90 ? -16.651 -5.751 21.383 1.00 87.56 90 SER A N 1
ATOM 699 C CA . SER A 1 90 ? -17.399 -6.848 22.007 1.00 87.56 90 SER A CA 1
ATOM 700 C C . SER A 1 90 ? -17.007 -7.056 23.474 1.00 87.56 90 SER A C 1
ATOM 702 O O . SER A 1 90 ? -17.870 -7.181 24.345 1.00 87.56 90 SER A O 1
ATOM 704 N N . THR A 1 91 ? -15.707 -7.040 23.776 1.00 89.50 91 THR A N 1
ATOM 705 C CA . THR A 1 91 ? -15.219 -7.171 25.156 1.00 89.50 91 THR A CA 1
ATOM 706 C C . THR A 1 91 ? -15.625 -5.983 26.022 1.00 89.50 91 THR A C 1
ATOM 708 O O . THR A 1 91 ? -16.055 -6.200 27.152 1.00 89.50 91 THR A O 1
ATOM 711 N N . ASN A 1 92 ? -15.572 -4.756 25.500 1.00 86.94 92 ASN A N 1
ATOM 712 C CA . ASN A 1 92 ? -16.037 -3.562 26.206 1.00 86.94 92 ASN A CA 1
ATOM 713 C C . ASN A 1 92 ? -17.540 -3.645 26.513 1.00 86.94 92 ASN A C 1
ATOM 715 O O . ASN A 1 92 ? -17.936 -3.478 27.663 1.00 86.94 92 ASN A O 1
ATOM 719 N N . SER A 1 93 ? -18.368 -4.007 25.527 1.00 84.25 93 SER A N 1
ATOM 720 C CA . SER A 1 93 ? -19.808 -4.213 25.731 1.00 84.25 93 SER A CA 1
ATOM 721 C C . SER A 1 93 ? -20.092 -5.268 26.806 1.00 84.25 93 SER A C 1
ATOM 723 O O . SER A 1 93 ? -20.897 -5.027 27.705 1.00 84.25 93 SER A O 1
ATOM 725 N N . ARG A 1 94 ? -19.371 -6.396 26.785 1.00 90.56 94 ARG A N 1
ATOM 726 C CA . ARG A 1 94 ? -19.486 -7.432 27.820 1.00 90.56 94 ARG A CA 1
ATOM 727 C C . ARG A 1 94 ? -19.098 -6.912 29.205 1.00 90.56 94 ARG A C 1
ATOM 729 O O . ARG A 1 94 ? -19.795 -7.203 30.170 1.00 90.56 94 ARG A O 1
ATOM 736 N N . LEU A 1 95 ? -17.996 -6.168 29.314 1.00 87.56 95 LEU A N 1
ATOM 737 C CA . LEU A 1 95 ? -17.535 -5.603 30.586 1.00 87.56 95 LEU A CA 1
ATOM 738 C C . LEU A 1 95 ? -18.517 -4.566 31.137 1.00 87.56 95 LEU A C 1
ATOM 740 O O . LEU A 1 95 ? -18.768 -4.564 32.337 1.00 87.56 95 LEU A O 1
ATOM 744 N N . ARG A 1 96 ? -19.116 -3.738 30.274 1.00 85.75 96 ARG A N 1
ATOM 745 C CA . ARG A 1 96 ? -20.186 -2.811 30.665 1.00 85.75 96 ARG A CA 1
ATOM 746 C C . ARG A 1 96 ? -21.407 -3.554 31.199 1.00 85.75 96 ARG A C 1
ATOM 748 O O . ARG A 1 96 ? -21.881 -3.213 32.273 1.00 85.75 96 ARG A O 1
ATOM 755 N N . GLY A 1 97 ? -21.841 -4.622 30.528 1.00 85.38 97 GLY A N 1
ATOM 756 C CA . GLY A 1 97 ? -22.930 -5.465 31.033 1.00 85.38 97 GLY A CA 1
ATOM 757 C C . GLY A 1 97 ? -22.617 -6.070 32.407 1.00 85.38 97 GLY A C 1
ATOM 758 O O . GLY A 1 97 ? -23.426 -5.983 33.324 1.00 85.38 97 GLY A O 1
ATOM 759 N N . GLN A 1 98 ? -21.404 -6.602 32.596 1.00 87.38 98 GLN A N 1
ATOM 760 C CA . GLN A 1 98 ? -20.971 -7.120 33.901 1.00 87.38 98 GLN A CA 1
ATOM 761 C C . GLN A 1 98 ? -20.953 -6.031 34.979 1.00 87.38 98 GLN A C 1
ATOM 763 O O . GLN A 1 98 ? -21.332 -6.277 36.120 1.00 87.38 98 GLN A O 1
ATOM 768 N N . MET A 1 99 ? -20.517 -4.826 34.630 1.00 86.06 99 MET A N 1
ATOM 769 C CA . MET A 1 99 ? -20.493 -3.686 35.538 1.00 86.06 99 MET A CA 1
ATOM 770 C C . MET A 1 99 ? -21.907 -3.264 35.961 1.00 86.06 99 MET A C 1
ATOM 772 O O . MET A 1 99 ? -22.132 -3.039 37.149 1.00 86.06 99 MET A O 1
ATOM 776 N N . GLU A 1 100 ? -22.861 -3.217 35.029 1.00 84.69 100 GLU A N 1
ATOM 777 C CA . GLU A 1 100 ? -24.276 -2.939 35.315 1.00 84.69 100 GLU A CA 1
ATOM 778 C C . GLU A 1 100 ? -24.888 -4.001 36.241 1.00 84.69 100 GLU A C 1
ATOM 780 O O . GLU A 1 100 ? -25.551 -3.662 37.223 1.00 84.69 100 GLU A O 1
ATOM 785 N N . GLU A 1 101 ? -24.617 -5.286 35.990 1.00 86.56 101 GLU A N 1
ATOM 786 C CA . GLU A 1 101 ? -25.066 -6.387 36.853 1.00 86.56 101 GLU A CA 1
ATOM 787 C C . GLU A 1 101 ? -24.517 -6.254 38.280 1.00 86.56 101 GLU A C 1
ATOM 789 O O . GLU A 1 101 ? -25.272 -6.343 39.252 1.00 86.56 101 GLU A O 1
ATOM 794 N N . GLN A 1 102 ? -23.211 -6.006 38.423 1.00 87.19 102 GLN A N 1
ATOM 795 C CA . GLN A 1 102 ? -22.583 -5.819 39.734 1.00 87.19 102 GLN A CA 1
ATOM 796 C C . GLN A 1 102 ? -23.127 -4.581 40.446 1.00 87.19 102 GLN A C 1
ATOM 798 O O . GLN A 1 102 ? -23.385 -4.631 41.649 1.00 87.19 102 GLN A O 1
ATOM 803 N N . GLN A 1 103 ? -23.364 -3.491 39.713 1.00 83.31 103 GLN A N 1
ATOM 804 C CA . GLN A 1 103 ? -23.975 -2.288 40.266 1.00 83.31 103 GLN A CA 1
ATOM 805 C C . GLN A 1 103 ? -25.383 -2.579 40.794 1.00 83.31 103 GLN A C 1
ATOM 807 O O . GLN A 1 103 ? -25.733 -2.122 41.882 1.00 83.31 103 GLN A O 1
ATOM 812 N N . GLN A 1 104 ? -26.179 -3.366 40.069 1.00 85.88 104 GLN A N 1
ATOM 813 C CA . GLN A 1 104 ? -27.521 -3.732 40.503 1.00 85.88 104 GLN A CA 1
ATOM 814 C C . GLN A 1 104 ? -27.497 -4.615 41.754 1.00 85.88 104 GLN A C 1
ATOM 816 O O . GLN A 1 104 ? -28.212 -4.323 42.713 1.00 85.88 104 GLN A O 1
ATOM 821 N N . ILE A 1 105 ? -26.656 -5.655 41.781 1.00 88.50 105 ILE A N 1
ATOM 822 C CA . ILE A 1 105 ? -26.490 -6.525 42.959 1.00 88.50 105 ILE A CA 1
ATOM 823 C C . ILE A 1 105 ? -26.120 -5.680 44.164 1.00 88.50 105 ILE A C 1
ATOM 825 O O . ILE A 1 105 ? -26.755 -5.748 45.217 1.00 88.50 105 ILE A O 1
ATOM 829 N N . ALA A 1 106 ? -25.107 -4.848 44.000 1.00 84.50 106 ALA A N 1
ATOM 830 C CA . ALA A 1 106 ? -24.589 -4.094 45.103 1.00 84.50 106 ALA A CA 1
ATOM 831 C C . ALA A 1 106 ? -25.666 -3.074 45.585 1.00 84.50 106 ALA A C 1
ATOM 833 O O . ALA A 1 106 ? -25.880 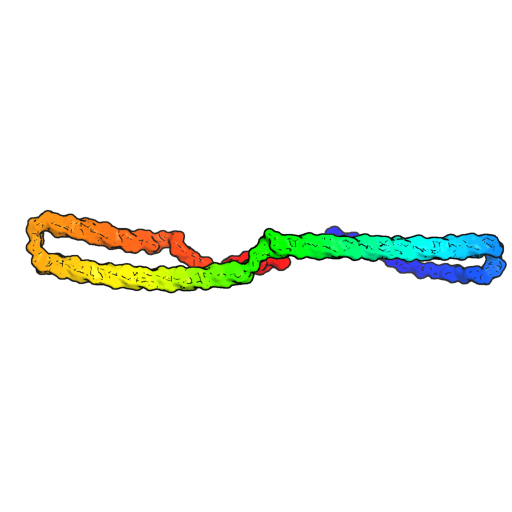-2.966 46.791 1.00 84.50 106 ALA A O 1
ATOM 834 N N . ARG A 1 107 ? -26.426 -2.409 44.692 1.00 83.38 107 ARG A N 1
ATOM 835 C CA . ARG A 1 107 ? -27.567 -1.546 45.086 1.00 83.38 107 ARG A CA 1
ATOM 836 C C . ARG A 1 107 ? -28.599 -2.306 45.916 1.00 83.38 107 ARG A C 1
ATOM 838 O O . ARG A 1 107 ? -29.021 -1.809 46.955 1.00 83.38 107 ARG A O 1
ATOM 845 N N . THR A 1 108 ? -28.972 -3.518 45.502 1.00 87.38 108 THR A N 1
ATOM 846 C CA . THR A 1 108 ? -29.926 -4.337 46.270 1.00 87.38 108 THR A CA 1
ATOM 847 C C . THR A 1 108 ? -29.382 -4.733 47.642 1.00 87.38 108 THR A C 1
ATOM 849 O O . THR A 1 108 ? -30.133 -4.740 48.614 1.00 87.38 108 THR A O 1
ATOM 852 N N . LEU A 1 109 ? -28.076 -5.004 47.752 1.00 84.94 109 LEU A N 1
ATOM 853 C CA . LEU A 1 109 ? -27.424 -5.276 49.034 1.00 84.94 109 LEU A CA 1
ATOM 854 C C . LEU A 1 109 ? -27.412 -4.042 49.937 1.00 84.94 109 LEU A C 1
ATOM 856 O O . LEU A 1 109 ? -27.654 -4.171 51.133 1.00 84.94 109 LEU A O 1
ATOM 860 N N . TYR A 1 110 ? -27.167 -2.858 49.375 1.00 82.69 110 TYR A N 1
ATOM 861 C CA . TYR A 1 110 ? -27.233 -1.599 50.111 1.00 82.69 110 TYR A CA 1
ATOM 862 C C . TYR A 1 110 ? -28.652 -1.311 50.617 1.00 82.69 110 TYR A C 1
ATOM 864 O O . TYR A 1 110 ? -28.837 -1.018 51.797 1.00 82.69 110 TYR A O 1
ATOM 872 N N . GLU A 1 111 ? -29.669 -1.452 49.763 1.00 84.19 111 GLU A N 1
ATOM 873 C CA . GLU A 1 111 ? -31.071 -1.284 50.162 1.00 84.19 111 GLU A CA 1
ATOM 874 C C . GLU A 1 111 ? -31.481 -2.284 51.248 1.00 84.19 111 GLU A C 1
ATOM 876 O O . GLU A 1 111 ? -32.129 -1.905 52.224 1.00 84.19 111 GLU A O 1
ATOM 881 N N . TRP A 1 112 ? -31.066 -3.545 51.112 1.00 87.56 112 TRP A N 1
ATOM 882 C CA . TRP A 1 112 ? -31.286 -4.570 52.127 1.00 87.56 112 TRP A CA 1
ATOM 883 C C . TRP A 1 112 ? -30.597 -4.211 53.451 1.00 87.56 112 TRP A C 1
ATOM 885 O O . TRP A 1 112 ? -31.238 -4.239 54.502 1.00 87.56 112 TRP A O 1
ATOM 895 N N . ALA A 1 113 ? -29.322 -3.814 53.413 1.00 83.50 113 ALA A N 1
ATOM 896 C CA . ALA A 1 113 ? -28.569 -3.423 54.603 1.00 83.50 113 ALA A CA 1
ATOM 897 C C . ALA A 1 113 ? -29.236 -2.237 55.312 1.00 83.50 113 ALA A C 1
ATOM 899 O O . ALA A 1 113 ? -29.429 -2.275 56.524 1.00 83.50 113 ALA A O 1
ATOM 900 N N . LYS A 1 114 ? -29.689 -1.236 54.553 1.00 80.75 114 LYS A N 1
ATOM 901 C CA . LYS A 1 114 ? -30.407 -0.065 55.072 1.00 80.75 114 LYS A CA 1
ATOM 902 C C . LYS A 1 114 ? -31.731 -0.416 55.760 1.00 80.75 114 LYS A C 1
ATOM 904 O O . LYS A 1 114 ? -32.120 0.258 56.707 1.00 80.75 114 LYS A O 1
ATOM 909 N N . GLN A 1 115 ? -32.434 -1.447 55.292 1.00 83.75 115 GLN A N 1
ATOM 910 C CA . GLN A 1 115 ? -33.696 -1.902 55.893 1.00 83.75 115 GLN A CA 1
ATOM 911 C C . GLN A 1 115 ? -33.493 -2.759 57.151 1.00 83.75 115 GLN A C 1
ATOM 913 O O . GLN A 1 115 ? -34.397 -2.835 57.984 1.00 83.75 115 GLN A O 1
ATOM 918 N N . HIS A 1 116 ? -32.337 -3.415 57.287 1.00 75.19 116 HIS A N 1
ATOM 919 C CA . HIS A 1 116 ? -32.087 -4.413 58.330 1.00 75.19 116 HIS A CA 1
ATOM 920 C C . HIS A 1 116 ? -31.039 -4.010 59.380 1.00 75.19 116 HIS A C 1
ATOM 922 O O . HIS A 1 116 ? -30.949 -4.689 60.405 1.00 75.19 116 HIS A O 1
ATOM 928 N N . LEU A 1 117 ? -30.283 -2.924 59.182 1.00 71.25 117 LEU A N 1
ATOM 929 C CA . LEU A 1 117 ? -29.388 -2.373 60.203 1.00 71.25 117 LEU A CA 1
ATOM 930 C C . LEU A 1 117 ? -30.082 -1.267 61.024 1.00 71.25 117 LEU A C 1
ATOM 932 O O . LEU A 1 117 ? -30.700 -0.369 60.449 1.00 71.25 117 LEU A O 1
ATOM 936 N N . PRO A 1 118 ? -29.961 -1.280 62.364 1.00 61.66 118 PRO A N 1
ATOM 937 C CA . PRO A 1 118 ? -30.433 -0.191 63.214 1.00 61.66 118 PRO A CA 1
ATOM 938 C C . PRO A 1 118 ? -29.718 1.126 62.875 1.00 61.66 118 PRO A C 1
ATOM 940 O O . PRO A 1 118 ? -28.493 1.205 62.881 1.00 61.66 118 PRO A O 1
ATOM 943 N N . THR A 1 119 ? -30.494 2.176 62.616 1.00 58.34 119 THR A N 1
ATOM 944 C CA . THR A 1 119 ? -30.074 3.517 62.161 1.00 58.34 119 THR A CA 1
ATOM 945 C C . THR A 1 119 ? -29.278 4.363 63.168 1.00 58.34 119 THR A C 1
ATOM 947 O O . THR A 1 119 ? -29.109 5.556 62.939 1.00 58.34 119 THR A O 1
ATOM 950 N N . GLU A 1 120 ? -28.792 3.794 64.275 1.00 57.69 120 GLU A N 1
ATOM 951 C CA . GLU A 1 120 ? -28.071 4.540 65.326 1.00 57.69 120 GLU A CA 1
ATOM 952 C C . GLU A 1 120 ? -26.535 4.467 65.227 1.00 57.69 120 GLU A C 1
ATOM 954 O O . GLU A 1 120 ? -25.854 5.173 65.967 1.00 57.69 120 GLU A O 1
ATOM 959 N N . ASN A 1 121 ? -25.968 3.675 64.310 1.00 58.41 121 ASN A N 1
ATOM 960 C CA . ASN A 1 121 ? -24.515 3.507 64.210 1.00 58.41 121 ASN A CA 1
ATOM 961 C C . ASN A 1 121 ? -23.872 4.436 63.162 1.00 58.41 121 ASN A C 1
ATOM 963 O O . ASN A 1 121 ? -24.277 4.441 61.998 1.00 58.41 121 ASN A O 1
ATOM 967 N N . ASP A 1 122 ? -22.793 5.119 63.572 1.00 63.25 122 ASP A N 1
ATOM 968 C CA . ASP A 1 122 ? -21.787 5.833 62.747 1.00 63.25 122 ASP A CA 1
ATOM 969 C C . ASP A 1 122 ? -21.374 5.026 61.490 1.00 63.25 122 ASP A C 1
ATOM 971 O O . ASP A 1 122 ? -21.117 5.565 60.416 1.00 63.25 122 ASP A O 1
ATOM 975 N N . GLU A 1 123 ? -21.428 3.697 61.596 1.00 64.94 123 GLU A N 1
ATOM 976 C CA . GLU A 1 123 ? -21.131 2.719 60.545 1.00 64.94 123 GLU A CA 1
ATOM 977 C C . GLU A 1 123 ? -22.003 2.873 59.283 1.00 64.94 123 GLU A C 1
ATOM 979 O O . GLU A 1 123 ? -21.562 2.518 58.189 1.00 64.94 123 GLU A O 1
ATOM 984 N N . MET A 1 124 ? -23.225 3.413 59.392 1.00 63.78 124 MET A N 1
ATOM 985 C CA . MET A 1 124 ? -24.095 3.633 58.229 1.00 63.78 124 MET A CA 1
ATOM 986 C C . MET A 1 124 ? -23.647 4.842 57.389 1.00 63.78 124 MET A C 1
ATOM 988 O O . MET A 1 124 ? -23.800 4.812 56.168 1.00 63.78 124 MET A O 1
ATOM 992 N N . GLN A 1 125 ? -23.047 5.870 58.004 1.00 68.75 125 GLN A N 1
ATOM 993 C CA . GLN A 1 125 ? -22.469 7.009 57.274 1.00 68.75 125 GLN A CA 1
ATOM 994 C C . GLN A 1 125 ? -21.195 6.610 56.523 1.00 68.75 125 GLN A C 1
ATOM 996 O O . GLN A 1 125 ? -21.021 7.002 55.368 1.00 68.75 125 GLN A O 1
ATOM 1001 N N . ASP A 1 126 ? -20.354 5.771 57.129 1.00 71.50 126 ASP A N 1
ATOM 1002 C CA . ASP A 1 126 ? -19.157 5.229 56.475 1.00 71.50 126 ASP A CA 1
ATOM 1003 C C . ASP A 1 126 ? -19.518 4.320 55.290 1.00 71.50 126 ASP A C 1
ATOM 1005 O O . ASP A 1 126 ? -18.898 4.388 54.224 1.00 71.50 126 ASP A O 1
ATOM 1009 N N . LEU A 1 127 ? -20.569 3.506 55.436 1.00 69.31 127 LEU A N 1
ATOM 1010 C CA . LEU A 1 127 ? -21.120 2.706 54.341 1.00 69.31 127 LEU A CA 1
ATOM 1011 C C . LEU A 1 127 ? -21.669 3.583 53.213 1.00 69.31 127 LEU A C 1
ATOM 1013 O O . LEU A 1 127 ? -21.387 3.294 52.053 1.00 69.31 127 LEU A O 1
ATOM 1017 N N . GLU A 1 128 ? -22.407 4.655 53.515 1.00 70.62 128 GLU A N 1
ATOM 1018 C CA . GLU A 1 128 ? -22.906 5.597 52.502 1.00 70.62 128 GLU A CA 1
ATOM 1019 C C . GLU A 1 128 ? -21.770 6.313 51.757 1.00 70.62 128 GLU A C 1
ATOM 1021 O O . GLU A 1 128 ? -21.821 6.425 50.529 1.00 70.62 128 GLU A O 1
ATOM 1026 N N . ALA A 1 129 ? -20.714 6.734 52.457 1.00 74.81 129 ALA A N 1
ATOM 1027 C CA . ALA A 1 129 ? -19.543 7.357 51.841 1.00 74.81 129 ALA A CA 1
ATOM 1028 C C . ALA A 1 129 ? -18.815 6.396 50.883 1.00 74.81 129 ALA A C 1
ATOM 1030 O O . ALA A 1 129 ? -18.518 6.759 49.742 1.00 74.81 129 ALA A O 1
ATOM 1031 N N . MET A 1 130 ? -18.605 5.148 51.309 1.00 75.00 130 MET A N 1
ATOM 1032 C CA . MET A 1 130 ? -17.981 4.097 50.495 1.00 75.00 130 MET A CA 1
ATOM 1033 C C . MET A 1 130 ? -18.829 3.757 49.259 1.00 75.00 130 MET A C 1
ATOM 1035 O O . MET A 1 130 ? -18.317 3.541 48.160 1.00 75.00 130 MET A O 1
ATOM 1039 N N . TRP A 1 131 ? -20.151 3.765 49.420 1.00 71.19 131 TRP A N 1
ATOM 1040 C CA . TRP A 1 131 ? -21.114 3.537 48.350 1.00 71.19 131 TRP A CA 1
ATOM 1041 C C . TRP A 1 131 ? -21.142 4.654 47.307 1.00 71.19 131 TRP A C 1
ATOM 1043 O O . TRP A 1 131 ? -21.210 4.385 46.102 1.00 71.19 131 TRP A O 1
ATOM 1053 N N . HIS A 1 132 ? -21.039 5.905 47.751 1.00 69.50 132 HIS A N 1
ATOM 1054 C CA . HIS A 1 132 ? -20.899 7.054 46.865 1.00 69.50 132 HIS A CA 1
ATOM 1055 C C . HIS A 1 132 ? -19.573 7.042 46.098 1.00 69.50 132 HIS A C 1
ATOM 1057 O O . HIS A 1 132 ? -19.558 7.391 44.917 1.00 69.50 132 HIS A O 1
ATOM 1063 N N . GLU A 1 133 ? -18.483 6.584 46.717 1.00 72.69 133 GLU A N 1
ATOM 1064 C CA . GLU A 1 133 ? -17.194 6.421 46.041 1.00 72.69 133 GLU A CA 1
ATOM 1065 C C . GLU A 1 133 ? -17.291 5.387 44.910 1.00 72.69 133 GLU A C 1
ATOM 1067 O O . GLU A 1 133 ? -16.961 5.701 43.762 1.00 72.69 133 GLU A O 1
ATOM 1072 N N . VAL A 1 134 ? -17.857 4.205 45.187 1.00 68.12 134 VAL A N 1
ATOM 1073 C CA . VAL A 1 134 ? -18.090 3.157 44.176 1.00 68.12 134 VAL A CA 1
ATOM 1074 C C . VAL A 1 134 ? -18.981 3.665 43.037 1.00 68.12 134 VAL A C 1
ATOM 1076 O O . VAL A 1 134 ? -18.668 3.427 41.872 1.00 68.12 134 VAL A O 1
ATOM 1079 N N . ALA A 1 135 ? -20.044 4.418 43.335 1.00 68.19 135 ALA A N 1
ATOM 1080 C CA . ALA A 1 135 ? -20.899 5.023 42.311 1.00 68.19 135 ALA A CA 1
ATOM 1081 C C . ALA A 1 135 ? -20.154 6.078 41.463 1.00 68.19 135 ALA A C 1
ATOM 1083 O O . ALA A 1 135 ? -20.286 6.099 40.240 1.00 68.19 135 ALA A O 1
ATOM 1084 N N . SER A 1 136 ? -19.298 6.902 42.071 1.00 65.00 136 SER A N 1
ATOM 1085 C CA . SER A 1 136 ? -18.527 7.927 41.349 1.00 65.00 136 SER A CA 1
ATOM 1086 C C . SER A 1 136 ? -17.452 7.344 40.416 1.00 65.00 136 SER A C 1
ATOM 1088 O O . SER A 1 136 ? -17.218 7.865 39.320 1.00 65.00 136 SER A O 1
ATOM 1090 N N . LEU A 1 137 ? -16.844 6.214 40.800 1.00 63.81 137 LEU A N 1
ATOM 1091 C CA . LEU A 1 137 ? -15.933 5.445 39.948 1.00 63.81 137 LEU A CA 1
ATOM 1092 C C . LEU A 1 137 ? -16.646 4.954 38.682 1.00 63.81 137 LEU A C 1
ATOM 1094 O O . LEU A 1 137 ? -16.044 4.958 37.606 1.00 63.81 137 LEU A O 1
ATOM 1098 N N . THR A 1 138 ? -17.935 4.611 38.785 1.00 58.81 138 THR A N 1
ATOM 1099 C CA . THR A 1 138 ? -18.730 4.193 37.626 1.00 58.81 138 THR A CA 1
ATOM 1100 C C . THR A 1 138 ? -19.024 5.337 36.650 1.00 58.81 138 THR A C 1
ATOM 1102 O O . THR A 1 138 ? -18.835 5.161 35.446 1.00 58.81 138 THR A O 1
ATOM 1105 N N . ASP A 1 139 ? -19.343 6.532 37.152 1.00 55.31 139 ASP A N 1
ATOM 1106 C CA . ASP A 1 139 ? -19.700 7.694 36.322 1.00 55.31 139 ASP A CA 1
ATOM 1107 C C . ASP A 1 139 ? -18.489 8.347 35.625 1.00 55.31 139 ASP A C 1
ATOM 1109 O O . ASP A 1 139 ? -18.610 8.931 34.543 1.00 55.31 139 ASP A O 1
ATOM 1113 N N . SER A 1 140 ? -17.287 8.229 36.198 1.00 53.88 140 SER A N 1
ATOM 1114 C CA . SER A 1 140 ? -16.080 8.851 35.629 1.00 53.88 140 SER A CA 1
ATOM 1115 C C . SER A 1 140 ? -15.612 8.212 34.310 1.00 53.88 140 SER A C 1
ATOM 1117 O O . SER A 1 140 ? -15.031 8.902 33.466 1.00 53.88 140 SER A O 1
ATOM 1119 N N . THR A 1 141 ? -15.930 6.933 34.069 1.00 51.59 141 THR A N 1
ATOM 1120 C CA . THR A 1 141 ? -15.568 6.222 32.823 1.00 51.59 141 THR A CA 1
ATOM 1121 C C . THR A 1 141 ? -16.455 6.575 31.626 1.00 51.59 141 THR A C 1
ATOM 1123 O O . THR A 1 141 ? -16.054 6.370 30.478 1.00 51.59 141 THR A O 1
ATOM 1126 N N . THR A 1 142 ? -17.621 7.180 31.864 1.00 50.44 142 THR A N 1
ATOM 1127 C CA . THR A 1 142 ? -18.515 7.716 30.824 1.00 50.44 142 THR A CA 1
ATOM 1128 C C . THR A 1 142 ? -18.048 9.049 30.233 1.00 50.44 142 THR A C 1
ATOM 1130 O O . THR A 1 142 ? -18.565 9.477 29.199 1.00 50.44 142 THR A O 1
ATOM 1133 N N . THR A 1 143 ? -17.028 9.691 30.811 1.00 46.25 143 THR A N 1
ATOM 1134 C CA . THR A 1 143 ? -16.484 10.969 30.321 1.00 46.25 143 THR A CA 1
ATOM 1135 C C . THR A 1 143 ? -15.539 10.770 29.123 1.00 46.25 143 THR A C 1
ATOM 1137 O O . THR A 1 143 ? -14.325 10.924 29.200 1.00 46.25 143 THR A O 1
ATOM 1140 N N . GLY A 1 144 ? -16.123 10.404 27.982 1.00 47.66 144 GLY A N 1
ATOM 1141 C CA . GLY A 1 144 ? -15.824 10.983 26.666 1.00 47.66 144 GLY A CA 1
ATOM 1142 C C . GLY A 1 144 ? -14.478 10.743 25.970 1.00 47.66 144 GLY A C 1
ATOM 1143 O O . GLY A 1 144 ? -14.358 11.179 24.827 1.00 47.66 144 GLY A O 1
ATOM 1144 N N . HIS A 1 145 ? -13.480 10.081 26.567 1.00 44.25 145 HIS A N 1
ATOM 1145 C CA . HIS A 1 145 ? -12.134 10.046 25.962 1.00 44.25 145 HIS A CA 1
ATOM 1146 C C . HIS A 1 145 ? -11.542 8.689 25.588 1.00 44.25 145 HIS A C 1
ATOM 1148 O O . HIS A 1 145 ? -10.455 8.659 25.012 1.00 44.25 145 HIS A O 1
ATOM 1154 N N . VAL A 1 146 ? -12.239 7.575 25.799 1.00 47.56 146 VAL A N 1
ATOM 1155 C CA . VAL A 1 146 ? -11.706 6.264 25.408 1.00 47.56 146 VAL A CA 1
ATOM 1156 C C . VAL A 1 146 ? -12.550 5.705 24.270 1.00 47.56 146 VAL A C 1
ATOM 1158 O O . VAL A 1 146 ? -13.633 5.174 24.488 1.00 47.56 146 VAL A O 1
ATOM 1161 N N . CYS A 1 147 ? -12.024 5.880 23.056 1.00 42.41 147 CYS A N 1
ATOM 1162 C CA . CYS A 1 147 ? -12.585 5.465 21.769 1.00 42.41 147 CYS A CA 1
ATOM 1163 C C . CYS A 1 147 ? -13.788 6.296 21.299 1.00 42.41 147 CYS A C 1
ATOM 1165 O O . CYS A 1 147 ? -14.930 5.847 21.350 1.00 42.41 147 CYS A O 1
ATOM 1167 N N . ARG A 1 148 ? -13.520 7.474 20.707 1.00 46.38 148 ARG A N 1
ATOM 1168 C CA . ARG A 1 148 ? -14.338 7.876 19.552 1.00 46.38 148 ARG A CA 1
ATOM 1169 C C . ARG A 1 148 ? -14.306 6.700 18.578 1.00 46.38 148 ARG A C 1
ATOM 1171 O O . ARG A 1 148 ? -13.216 6.241 18.231 1.00 46.38 148 ARG A O 1
ATOM 1178 N N . GLU A 1 149 ? -15.475 6.202 18.196 1.00 46.19 149 GLU A N 1
ATOM 1179 C CA . GLU A 1 149 ? -15.627 5.407 16.984 1.00 46.19 149 GLU A CA 1
ATOM 1180 C C . GLU A 1 149 ? -15.018 6.238 15.856 1.00 46.19 149 GLU A C 1
ATOM 1182 O O . GLU A 1 149 ? -15.593 7.234 15.427 1.00 46.19 149 GLU A O 1
ATOM 1187 N N . ILE A 1 150 ? -13.798 5.900 15.441 1.00 50.03 150 ILE A N 1
ATOM 1188 C CA . ILE A 1 150 ? -13.310 6.353 14.146 1.00 50.03 150 ILE A CA 1
ATOM 1189 C C . ILE A 1 150 ? -14.152 5.546 13.170 1.00 50.03 150 ILE A C 1
ATOM 1191 O O . ILE A 1 150 ? -13.894 4.359 12.951 1.00 50.03 150 ILE A O 1
ATOM 1195 N N . GLU A 1 151 ? -15.240 6.147 12.692 1.00 45.75 151 GLU A N 1
ATOM 1196 C CA . GLU A 1 151 ? -16.051 5.535 11.655 1.00 45.75 151 GLU A CA 1
ATOM 1197 C C . GLU A 1 151 ? -15.144 5.207 10.467 1.00 45.75 151 GLU A C 1
ATOM 1199 O O . GLU A 1 151 ? -14.267 5.984 10.085 1.00 45.75 151 GLU A O 1
ATOM 1204 N N . PHE A 1 152 ? -15.362 4.041 9.864 1.00 47.22 152 PHE A N 1
ATOM 1205 C CA . PHE A 1 152 ? -14.604 3.552 8.709 1.00 47.22 152 PHE A CA 1
ATOM 1206 C C . PHE A 1 152 ? -14.548 4.586 7.557 1.00 47.22 152 PHE A C 1
ATOM 1208 O O . PHE A 1 152 ? -13.576 4.630 6.805 1.00 47.22 152 PHE A O 1
ATOM 1215 N N . SER A 1 153 ? -15.538 5.483 7.493 1.00 51.16 153 SER A N 1
ATOM 1216 C CA . SER A 1 153 ? -15.627 6.687 6.656 1.00 51.16 153 SER A CA 1
ATOM 1217 C C . SER A 1 153 ? -14.385 7.594 6.730 1.00 51.16 153 SER A C 1
ATOM 1219 O O . SER A 1 153 ? -13.909 8.097 5.711 1.00 51.16 153 SER A O 1
ATOM 1221 N N . GLU A 1 154 ? -13.836 7.807 7.929 1.00 48.91 154 GLU A N 1
ATOM 1222 C CA . GLU A 1 154 ? -12.692 8.701 8.162 1.00 48.91 154 GLU A CA 1
ATOM 1223 C C . GLU A 1 154 ? -11.367 8.054 7.737 1.00 48.91 154 GLU A C 1
ATOM 1225 O O . GLU A 1 154 ? -10.455 8.739 7.280 1.00 48.91 154 GLU A O 1
ATOM 1230 N N . LEU A 1 155 ? -11.271 6.724 7.806 1.00 51.41 155 LEU A N 1
ATOM 1231 C CA . LEU A 1 155 ? -10.112 5.989 7.296 1.00 51.41 155 LEU A CA 1
ATOM 1232 C C . LEU A 1 155 ? -10.157 5.852 5.771 1.00 51.41 155 LEU A C 1
ATOM 1234 O O . LEU A 1 155 ? -9.117 5.949 5.126 1.00 51.41 155 LEU A O 1
ATOM 1238 N N . GLN A 1 156 ? -11.343 5.703 5.177 1.00 51.88 156 GLN A N 1
ATOM 1239 C CA . GLN A 1 156 ? -11.504 5.643 3.722 1.00 51.88 156 GLN A CA 1
ATOM 1240 C C . GLN A 1 156 ? -11.038 6.943 3.041 1.00 51.88 156 GLN A C 1
ATOM 1242 O O . GLN A 1 156 ? -10.295 6.891 2.067 1.00 51.88 156 GLN A O 1
ATOM 1247 N N . THR A 1 157 ? -11.363 8.112 3.608 1.00 54.38 157 THR A N 1
ATOM 1248 C CA . THR A 1 157 ? -10.890 9.407 3.071 1.00 54.38 157 THR A CA 1
ATOM 1249 C C . THR A 1 157 ? -9.377 9.608 3.203 1.00 54.38 157 THR A C 1
ATOM 1251 O O . THR A 1 157 ? -8.782 10.303 2.382 1.00 54.38 157 THR A O 1
ATOM 1254 N N . PHE A 1 158 ? -8.734 8.980 4.193 1.00 49.59 158 PHE A N 1
ATOM 1255 C CA . PHE A 1 158 ? -7.275 8.982 4.321 1.00 49.59 158 PHE A CA 1
ATOM 1256 C C . PHE A 1 158 ? -6.594 8.119 3.246 1.00 49.59 158 PHE A C 1
ATOM 1258 O O . PHE A 1 158 ? -5.542 8.501 2.732 1.00 49.59 158 PHE A O 1
ATOM 1265 N N . PHE A 1 159 ? -7.187 6.976 2.882 1.00 52.19 159 PHE A N 1
ATOM 1266 C CA . PHE A 1 159 ? -6.632 6.080 1.862 1.00 52.19 159 PHE A CA 1
ATOM 1267 C C . PHE A 1 159 ? -6.943 6.521 0.421 1.00 52.19 159 PHE A C 1
ATOM 1269 O O . PHE A 1 159 ? -6.080 6.365 -0.439 1.00 52.19 159 PHE A O 1
ATOM 1276 N N . ASP A 1 160 ? -8.091 7.154 0.164 1.00 51.94 160 ASP A N 1
ATOM 1277 C CA . ASP A 1 160 ? -8.472 7.656 -1.172 1.00 51.94 160 ASP A CA 1
ATOM 1278 C C . ASP A 1 160 ? -7.690 8.923 -1.602 1.00 51.94 160 ASP A C 1
ATOM 1280 O O . ASP A 1 160 ? -7.814 9.392 -2.731 1.00 51.94 160 ASP A O 1
ATOM 1284 N N . GLY A 1 161 ? -6.863 9.495 -0.716 1.00 44.62 161 GLY A N 1
ATOM 1285 C CA . GLY A 1 161 ? -5.977 10.630 -1.014 1.00 44.62 161 GLY A CA 1
ATOM 1286 C C . GLY A 1 161 ? -4.605 10.252 -1.592 1.00 44.62 161 GLY A C 1
ATOM 1287 O O . GLY A 1 161 ? -3.767 11.138 -1.766 1.00 44.62 161 GLY A O 1
ATOM 1288 N N . TYR A 1 162 ? -4.357 8.962 -1.842 1.00 50.66 162 TYR A N 1
ATOM 1289 C CA . TYR A 1 162 ? -3.063 8.413 -2.274 1.00 50.66 162 TYR A CA 1
ATOM 1290 C C . TYR A 1 162 ? -3.071 7.782 -3.683 1.00 50.66 162 TYR A C 1
ATOM 1292 O O . TYR A 1 162 ? -2.208 6.950 -3.972 1.00 50.66 162 TYR A O 1
ATOM 1300 N N . ASP A 1 163 ? -3.989 8.207 -4.558 1.00 41.62 163 ASP A N 1
ATOM 1301 C CA . ASP A 1 163 ? -3.951 7.916 -6.005 1.00 41.62 163 ASP A CA 1
ATOM 1302 C C . ASP A 1 163 ? -3.219 9.006 -6.815 1.00 41.62 163 ASP A C 1
ATOM 1304 O O . ASP A 1 163 ? -3.529 10.211 -6.645 1.00 41.62 163 ASP A O 1
#

Radius of gyration: 42.7 Å; chains: 1; bounding box: 66×32×130 Å

pLDDT: mean 74.53, std 18.31, range [38.12, 98.0]

Secondary structure (DSSP, 8-state):
----------------TT-TTS-HHHHHHHHHHHHHHHHHHHHHHHHHHHHHHHHHHHHHHHHHHHHHHH---HHHHHHHHHHHHHHHHHHHHHHHHHHHHHHHHHHHHHHHHHHHS-TT-THHHHHHHHHHHHHHHHHHTTSS-S-----HHHHHHHHTT--

Sequence (163 aa):
MLSSERASDSHSKRKSYNDPSIPREVRERRQVYDREAKRCARQTYLTEIDALNTTIVGLTQKLHALRGSSALPWKEVAEAMAANSASSASTNSRLRGQMEEQQQIARTLYEWAKQHLPTENDEMQDLEAMWHEVASLTDSTTTGHVCREIEFSELQTFFDGYD